Protein AF-A0A105JGB3-F1 (afdb_monomer)

Structure (mmCIF, N/CA/C/O backbone):
data_AF-A0A105JGB3-F1
#
_entry.id   AF-A0A105JGB3-F1
#
loop_
_atom_site.group_PDB
_atom_site.id
_atom_site.type_symbol
_atom_site.label_atom_id
_atom_site.label_alt_id
_atom_site.label_comp_id
_atom_site.label_asym_id
_atom_site.label_entity_id
_atom_site.label_seq_id
_atom_site.pdbx_PDB_ins_code
_atom_site.Cartn_x
_atom_site.Cartn_y
_atom_site.Cartn_z
_atom_site.occupancy
_atom_site.B_iso_or_equiv
_atom_site.auth_seq_id
_atom_site.auth_comp_id
_atom_site.auth_asym_id
_atom_site.auth_atom_id
_atom_site.pdbx_PDB_model_num
ATOM 1 N N . MET A 1 1 ? 15.847 9.846 5.346 1.00 64.31 1 MET A N 1
ATOM 2 C CA . MET A 1 1 ? 16.574 9.898 4.058 1.00 64.31 1 MET A CA 1
ATOM 3 C C . MET A 1 1 ? 15.903 8.874 3.175 1.00 64.31 1 MET A C 1
ATOM 5 O O . MET A 1 1 ? 15.800 7.747 3.630 1.00 64.31 1 MET A O 1
ATOM 9 N N . PHE A 1 2 ? 15.388 9.267 2.009 1.00 71.69 2 PHE A N 1
ATOM 10 C CA . PHE A 1 2 ? 14.660 8.332 1.153 1.00 71.69 2 PHE A CA 1
ATOM 11 C C . PHE A 1 2 ? 15.623 7.308 0.560 1.00 71.69 2 PHE A C 1
ATOM 13 O O . PHE A 1 2 ? 16.585 7.682 -0.112 1.00 71.69 2 PHE A O 1
ATOM 20 N N . THR A 1 3 ? 15.385 6.032 0.842 1.00 80.19 3 THR A N 1
ATOM 21 C CA . THR A 1 3 ? 16.276 4.937 0.459 1.00 80.19 3 THR A CA 1
ATOM 22 C C . THR A 1 3 ? 15.484 3.789 -0.143 1.00 80.19 3 THR A C 1
ATOM 24 O O . THR A 1 3 ? 15.195 2.791 0.512 1.00 80.19 3 THR A O 1
ATOM 27 N N . VAL A 1 4 ? 15.161 3.931 -1.428 1.00 84.25 4 VAL A N 1
ATOM 28 C CA . VAL A 1 4 ? 14.704 2.818 -2.263 1.00 84.25 4 VAL A CA 1
ATOM 29 C C . VAL A 1 4 ? 15.777 2.504 -3.295 1.00 84.25 4 VAL A C 1
ATOM 31 O O . VAL A 1 4 ? 16.305 3.410 -3.940 1.00 84.25 4 VAL A O 1
ATOM 34 N N . TYR A 1 5 ? 16.112 1.228 -3.450 1.00 87.19 5 TYR A N 1
ATOM 35 C CA . TYR A 1 5 ? 17.119 0.756 -4.398 1.00 87.19 5 TYR A CA 1
ATOM 36 C C . TYR A 1 5 ? 16.662 -0.519 -5.106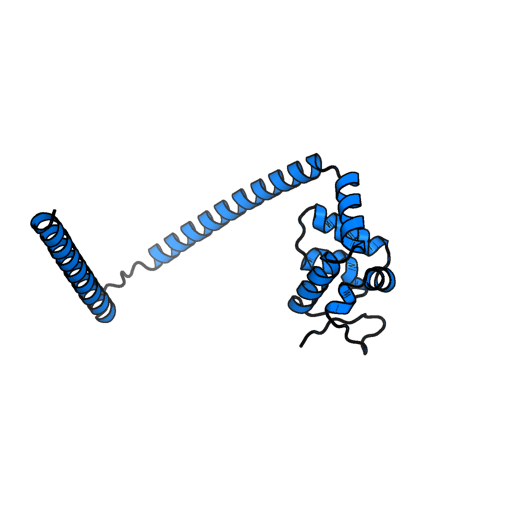 1.00 87.19 5 TYR A C 1
ATOM 38 O O . TYR A 1 5 ? 15.771 -1.237 -4.644 1.00 87.19 5 TYR A O 1
ATOM 46 N N . LEU A 1 6 ? 17.297 -0.792 -6.245 1.00 86.50 6 LEU A N 1
ATOM 47 C CA . LEU A 1 6 ? 17.141 -2.047 -6.971 1.00 86.50 6 LEU A CA 1
ATOM 48 C C . LEU A 1 6 ? 18.144 -3.058 -6.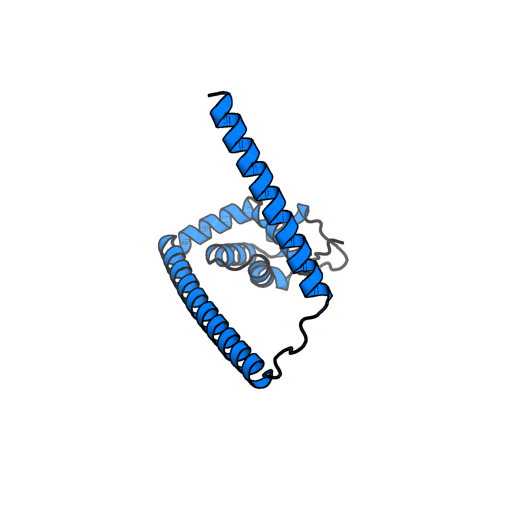430 1.00 86.50 6 LEU A C 1
ATOM 50 O O . LEU A 1 6 ? 19.326 -2.744 -6.306 1.00 86.50 6 LEU A O 1
ATOM 54 N N . LYS A 1 7 ? 17.717 -4.294 -6.173 1.00 86.44 7 LYS A N 1
ATOM 55 C CA . LYS A 1 7 ? 18.620 -5.363 -5.716 1.00 86.44 7 LYS A CA 1
ATOM 56 C C . LYS A 1 7 ? 19.740 -5.643 -6.709 1.00 86.44 7 LYS A C 1
ATOM 58 O O . LYS A 1 7 ? 20.848 -5.974 -6.303 1.00 86.44 7 LYS A O 1
ATOM 63 N N . THR A 1 8 ? 19.461 -5.492 -8.000 1.00 83.56 8 THR A N 1
ATOM 64 C CA . THR A 1 8 ? 20.439 -5.647 -9.083 1.00 83.56 8 THR A CA 1
ATOM 65 C C . THR A 1 8 ? 21.494 -4.537 -9.078 1.00 83.56 8 THR A C 1
ATOM 67 O O . THR A 1 8 ? 22.604 -4.751 -9.558 1.00 83.56 8 THR A O 1
ATOM 70 N N . TYR A 1 9 ? 21.172 -3.369 -8.511 1.00 83.56 9 TYR A N 1
ATOM 71 C CA . TYR A 1 9 ? 22.046 -2.197 -8.450 1.00 83.56 9 TYR A CA 1
ATOM 72 C C . TYR A 1 9 ? 21.984 -1.536 -7.061 1.00 83.56 9 TYR A C 1
ATOM 74 O O . TYR A 1 9 ? 21.500 -0.410 -6.935 1.00 83.56 9 TYR A O 1
ATOM 82 N N . PRO A 1 10 ? 22.494 -2.195 -6.004 1.00 79.88 10 PRO A N 1
ATOM 83 C CA . PRO A 1 10 ? 22.326 -1.731 -4.625 1.00 79.88 10 PRO A CA 1
ATOM 84 C C . PRO A 1 10 ? 23.090 -0.433 -4.322 1.00 79.88 10 PRO A C 1
ATOM 86 O O . PRO A 1 10 ? 22.790 0.249 -3.349 1.00 79.88 10 PRO A O 1
ATOM 89 N N . ALA A 1 11 ? 24.066 -0.072 -5.162 1.00 81.69 11 ALA A N 1
ATOM 90 C CA . ALA A 1 11 ? 24.791 1.194 -5.068 1.00 81.69 11 ALA A CA 1
ATOM 91 C C . ALA A 1 11 ? 23.981 2.402 -5.579 1.00 81.69 11 ALA A C 1
ATOM 93 O O . ALA A 1 11 ? 24.394 3.541 -5.365 1.00 81.69 11 ALA A O 1
ATOM 94 N N . LEU A 1 12 ? 22.857 2.172 -6.269 1.00 82.81 12 LEU A N 1
ATOM 95 C CA . LEU A 1 12 ? 22.002 3.225 -6.807 1.00 82.81 12 LEU A CA 1
ATOM 96 C C . LEU A 1 12 ? 20.758 3.387 -5.935 1.00 82.81 12 LEU A C 1
ATOM 98 O O . LEU A 1 12 ? 19.911 2.500 -5.853 1.00 82.81 12 LEU A O 1
ATOM 102 N N . THR A 1 13 ? 20.639 4.557 -5.317 1.00 84.06 13 THR A N 1
ATOM 103 C CA . THR A 1 13 ? 19.414 4.999 -4.650 1.00 84.06 13 THR A CA 1
ATOM 104 C C . THR A 1 13 ? 18.561 5.795 -5.624 1.00 84.06 13 THR A C 1
ATOM 106 O O . THR A 1 13 ? 19.058 6.731 -6.255 1.00 84.06 13 THR A O 1
ATOM 109 N N . PHE A 1 14 ? 17.282 5.460 -5.704 1.00 87.25 14 PHE A N 1
ATOM 110 C CA . PHE A 1 14 ? 16.313 6.175 -6.527 1.00 87.25 14 PHE A CA 1
ATOM 111 C C . PHE A 1 14 ? 15.631 7.262 -5.716 1.00 87.25 14 PHE A C 1
ATOM 113 O O . PHE A 1 14 ? 15.527 7.173 -4.492 1.00 87.25 14 PHE A O 1
ATOM 120 N N . LYS A 1 15 ? 15.170 8.297 -6.407 1.00 90.25 15 LYS A N 1
ATOM 121 C CA . LYS A 1 15 ? 14.344 9.349 -5.829 1.00 90.25 15 LYS A CA 1
ATOM 122 C C . LYS A 1 15 ? 12.866 8.995 -5.999 1.00 90.25 15 LYS A C 1
ATOM 124 O O . LYS A 1 15 ? 12.522 8.242 -6.910 1.00 90.25 15 LYS A O 1
ATOM 129 N N . PRO A 1 16 ? 11.966 9.557 -5.177 1.00 88.75 16 PRO A N 1
ATOM 130 C CA . PRO A 1 16 ? 10.529 9.354 -5.340 1.00 88.75 16 PRO A CA 1
ATOM 131 C C . PRO A 1 16 ? 10.027 9.641 -6.763 1.00 88.75 16 PRO A C 1
ATOM 133 O O . PRO A 1 16 ? 9.182 8.916 -7.280 1.00 88.75 16 PRO A O 1
ATOM 136 N N . GLU A 1 17 ? 10.561 10.669 -7.424 1.00 91.44 17 GLU A N 1
ATOM 137 C CA . GLU A 1 17 ? 10.115 11.105 -8.752 1.00 91.44 17 GLU A CA 1
ATOM 138 C C . GLU A 1 17 ? 10.411 10.076 -9.851 1.00 91.44 17 GLU A C 1
ATOM 140 O O . GLU A 1 17 ? 9.707 10.040 -10.863 1.00 91.44 17 GLU A O 1
ATOM 145 N N . ASP A 1 18 ? 11.404 9.204 -9.646 1.00 91.56 18 ASP A N 1
ATOM 146 C CA . ASP A 1 18 ? 11.742 8.137 -10.591 1.00 91.56 18 ASP A CA 1
ATOM 147 C C . ASP A 1 18 ? 10.586 7.131 -10.716 1.00 91.56 18 ASP A C 1
ATOM 149 O O . ASP A 1 18 ? 10.318 6.608 -11.796 1.00 91.56 18 ASP A O 1
ATOM 153 N N . PHE A 1 19 ? 9.824 6.923 -9.639 1.00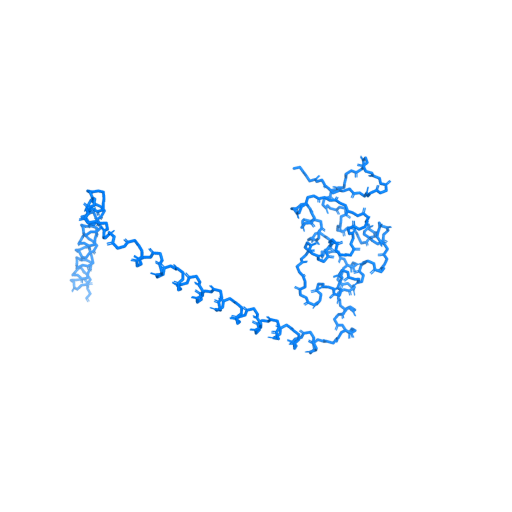 93.12 19 PHE A N 1
ATOM 154 C CA . PHE A 1 19 ? 8.677 6.010 -9.605 1.00 93.12 19 PHE A CA 1
ATOM 155 C C . PHE A 1 19 ? 7.459 6.542 -10.359 1.00 93.12 19 PHE A C 1
ATOM 157 O O . PHE A 1 19 ? 6.629 5.751 -10.805 1.00 93.12 19 PHE A O 1
ATOM 164 N N . ALA A 1 20 ? 7.364 7.860 -10.552 1.00 92.38 20 ALA A N 1
ATOM 165 C CA . ALA A 1 20 ? 6.317 8.466 -11.371 1.00 92.38 20 ALA A CA 1
ATOM 166 C C . ALA A 1 20 ? 6.573 8.280 -12.878 1.00 92.38 20 ALA A C 1
ATOM 168 O O . ALA A 1 20 ? 5.656 8.444 -13.688 1.00 92.38 20 ALA A O 1
ATOM 169 N N . GLN A 1 21 ? 7.803 7.923 -13.271 1.00 92.62 21 GLN A N 1
ATOM 170 C CA . GLN A 1 21 ? 8.153 7.709 -14.670 1.00 92.62 21 GLN A CA 1
ATOM 171 C C . GLN A 1 21 ? 7.467 6.438 -15.200 1.00 92.62 21 GLN A C 1
ATOM 173 O O . GLN A 1 21 ? 7.727 5.346 -14.687 1.00 92.62 21 GLN A O 1
ATOM 178 N N . PRO A 1 22 ? 6.659 6.523 -16.277 1.00 81.31 22 PRO A N 1
ATOM 179 C CA . PRO A 1 22 ? 5.882 5.388 -16.791 1.00 81.31 22 PRO A CA 1
ATOM 180 C C . PRO A 1 22 ? 6.717 4.128 -17.071 1.00 81.31 22 PRO A C 1
ATOM 182 O O . PRO A 1 22 ? 6.268 2.998 -16.888 1.00 81.31 22 PRO A O 1
ATOM 185 N N . GLN A 1 23 ? 7.958 4.313 -17.517 1.00 89.38 23 GLN A N 1
ATOM 186 C CA . GLN A 1 23 ? 8.815 3.214 -17.954 1.00 89.38 23 GLN A CA 1
ATOM 187 C C . GLN A 1 23 ? 9.652 2.613 -16.819 1.00 89.38 23 GLN A C 1
ATOM 189 O O . GLN A 1 23 ? 10.111 1.482 -16.958 1.00 89.38 23 GLN A O 1
ATOM 194 N N . PHE A 1 24 ? 9.846 3.323 -15.703 1.00 91.88 24 PHE A N 1
ATOM 195 C CA . PHE A 1 24 ? 10.808 2.922 -14.674 1.00 91.88 24 PHE A CA 1
ATOM 196 C C . PHE A 1 24 ? 10.444 1.575 -14.046 1.00 91.88 24 PHE A C 1
ATOM 198 O O . PHE A 1 24 ? 11.178 0.602 -14.207 1.00 91.88 24 PHE A O 1
ATOM 205 N N . ILE A 1 25 ? 9.265 1.476 -13.425 1.00 90.81 25 ILE A N 1
ATOM 206 C CA . ILE A 1 25 ? 8.798 0.227 -12.804 1.00 90.81 25 ILE A CA 1
ATOM 207 C C . ILE A 1 25 ? 8.633 -0.891 -13.835 1.00 90.81 25 ILE A C 1
ATOM 209 O O . ILE A 1 25 ? 8.928 -2.051 -13.552 1.00 90.81 25 ILE A O 1
ATOM 213 N N . ARG A 1 26 ? 8.206 -0.557 -15.058 1.00 89.62 26 ARG A N 1
ATOM 214 C CA . ARG A 1 26 ? 8.062 -1.545 -16.131 1.00 89.62 26 ARG A CA 1
ATOM 215 C C . ARG A 1 26 ? 9.406 -2.161 -16.520 1.00 89.62 26 ARG A C 1
ATOM 217 O O . ARG A 1 26 ? 9.448 -3.359 -16.784 1.00 89.62 26 ARG A O 1
ATOM 224 N N . HIS A 1 27 ? 10.476 -1.374 -16.557 1.00 91.25 27 HIS A N 1
ATOM 225 C CA . HIS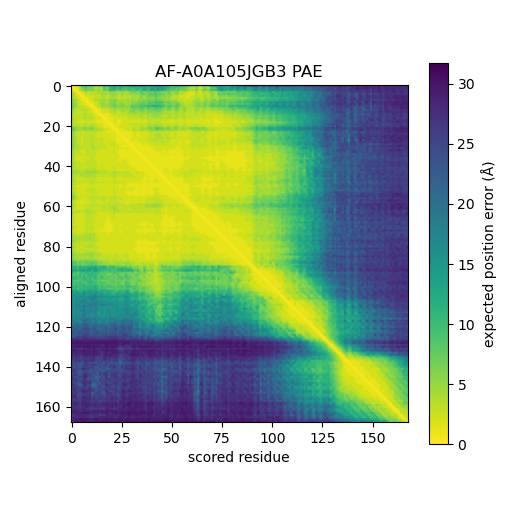 A 1 27 ? 11.821 -1.874 -16.831 1.00 91.25 27 HIS A CA 1
ATOM 226 C C . HIS A 1 27 ? 12.437 -2.585 -15.631 1.00 91.25 27 HIS A C 1
ATOM 228 O O . HIS A 1 27 ? 13.029 -3.643 -15.810 1.00 91.25 27 HIS A O 1
ATOM 234 N N . ALA A 1 28 ? 12.269 -2.034 -14.430 1.00 89.75 28 ALA A N 1
ATOM 235 C CA . ALA A 1 28 ? 12.819 -2.602 -13.208 1.00 89.75 28 ALA A CA 1
ATOM 236 C C . ALA A 1 28 ? 12.192 -3.959 -12.857 1.00 89.75 28 ALA A C 1
ATOM 238 O O . ALA A 1 28 ? 12.905 -4.887 -12.499 1.00 89.75 28 ALA A O 1
ATOM 239 N N . CYS A 1 29 ? 10.866 -4.078 -12.977 1.00 90.62 29 CYS A N 1
ATOM 240 C CA . CYS A 1 29 ? 10.108 -5.213 -12.437 1.00 90.62 29 CYS A CA 1
ATOM 241 C C . CYS A 1 29 ? 9.330 -6.006 -13.500 1.00 90.62 29 CYS A C 1
ATOM 243 O O . CYS A 1 29 ? 8.781 -7.073 -13.216 1.00 90.62 29 CYS A O 1
ATOM 245 N N . GLY A 1 30 ? 9.239 -5.494 -14.728 1.00 91.75 30 GLY A N 1
ATOM 246 C CA . GLY A 1 30 ? 8.468 -6.111 -15.801 1.00 91.75 30 GLY A CA 1
ATOM 247 C C . GLY A 1 30 ? 6.964 -5.814 -15.753 1.00 91.75 30 GLY A C 1
ATOM 248 O O . GLY A 1 30 ? 6.383 -5.394 -14.753 1.00 91.75 30 GLY A O 1
ATOM 249 N N . VAL A 1 31 ? 6.297 -6.086 -16.877 1.00 92.81 31 VAL A N 1
ATOM 250 C CA . VAL A 1 31 ? 4.857 -5.819 -17.077 1.00 92.81 31 VAL A CA 1
ATOM 251 C C . VAL A 1 31 ? 3.977 -6.650 -16.140 1.00 92.81 31 VAL A C 1
ATOM 253 O O . VAL A 1 31 ? 2.965 -6.165 -15.640 1.00 92.81 31 VAL A O 1
ATOM 256 N N . ARG A 1 32 ? 4.370 -7.897 -15.855 1.00 93.75 32 ARG A N 1
ATOM 257 C CA . ARG A 1 32 ? 3.602 -8.782 -14.968 1.00 93.75 32 ARG A CA 1
ATOM 258 C C . ARG A 1 32 ? 3.505 -8.222 -13.548 1.00 93.75 32 ARG A C 1
ATOM 260 O O . ARG A 1 32 ? 2.435 -8.288 -12.956 1.00 93.75 32 ARG A O 1
ATOM 267 N N . ALA A 1 33 ? 4.592 -7.653 -13.028 1.00 95.12 33 ALA A N 1
ATOM 268 C CA . ALA A 1 33 ? 4.607 -7.043 -11.703 1.00 95.12 33 ALA A CA 1
ATOM 269 C C . ALA A 1 33 ? 3.684 -5.817 -11.635 1.00 95.12 33 ALA A C 1
ATOM 271 O O . ALA A 1 33 ? 2.929 -5.669 -10.680 1.00 95.12 33 ALA A O 1
ATOM 272 N N . VAL A 1 34 ? 3.671 -4.989 -12.686 1.00 95.94 34 VAL A N 1
ATOM 273 C CA . VAL A 1 34 ? 2.748 -3.846 -12.800 1.00 95.94 34 VAL A CA 1
ATOM 274 C C . VAL A 1 34 ? 1.287 -4.296 -12.727 1.00 95.94 34 VAL A C 1
ATOM 276 O O . VAL A 1 34 ? 0.514 -3.733 -11.954 1.00 95.94 34 VAL A O 1
ATOM 279 N N . HIS A 1 35 ? 0.907 -5.326 -13.490 1.00 95.56 35 HIS A N 1
ATOM 280 C CA . HIS A 1 35 ? -0.463 -5.843 -13.453 1.00 95.56 35 HIS A CA 1
ATOM 281 C C . HIS A 1 35 ? -0.817 -6.474 -12.109 1.00 95.56 35 HIS A C 1
ATOM 283 O O . HIS A 1 35 ? -1.919 -6.245 -11.620 1.00 95.56 35 HIS A O 1
ATOM 289 N N . LEU A 1 36 ? 0.108 -7.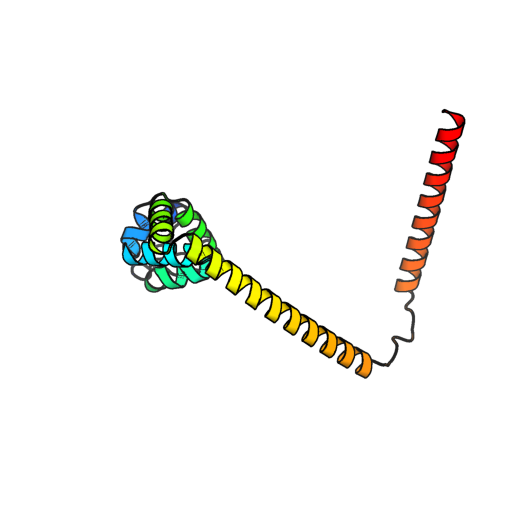216 -11.493 1.00 96.00 36 LEU A N 1
ATOM 290 C CA . LEU A 1 36 ? -0.107 -7.779 -10.163 1.00 96.00 36 LEU A CA 1
ATOM 291 C C . LEU A 1 36 ? -0.354 -6.673 -9.131 1.00 96.00 36 LEU A C 1
ATOM 293 O O . LEU A 1 36 ? -1.326 -6.747 -8.385 1.00 96.00 36 LEU A O 1
ATOM 297 N N . TYR A 1 37 ? 0.469 -5.619 -9.125 1.00 97.38 37 TYR A N 1
ATOM 298 C CA . TYR A 1 37 ? 0.252 -4.464 -8.251 1.00 97.38 37 TYR A CA 1
ATOM 299 C C . TYR A 1 37 ? -1.134 -3.851 -8.483 1.00 97.38 37 TYR A C 1
ATOM 301 O O . TYR A 1 37 ? -1.896 -3.667 -7.539 1.00 97.38 37 TYR A O 1
ATOM 309 N N . ALA A 1 38 ? -1.491 -3.588 -9.743 1.00 97.12 38 ALA A N 1
ATOM 310 C CA . ALA A 1 38 ? -2.776 -3.004 -10.106 1.00 97.12 38 ALA A CA 1
ATOM 311 C C . ALA A 1 38 ? -3.977 -3.861 -9.665 1.00 97.12 38 ALA A C 1
ATOM 313 O O . ALA A 1 38 ? -4.943 -3.321 -9.131 1.00 97.12 38 ALA A O 1
ATOM 314 N N . GLU A 1 39 ? -3.911 -5.184 -9.827 1.00 95.50 39 GLU A N 1
ATOM 315 C CA . GLU A 1 39 ? -4.960 -6.109 -9.381 1.00 95.50 39 GLU A CA 1
ATOM 316 C C . GLU A 1 39 ? -5.099 -6.143 -7.859 1.00 95.50 39 GLU A C 1
ATOM 318 O O . GLU A 1 39 ? -6.215 -6.074 -7.348 1.00 95.50 39 GLU A O 1
ATOM 323 N N . LEU A 1 40 ? -3.985 -6.191 -7.123 1.00 95.56 40 LEU A N 1
ATOM 324 C CA . LEU A 1 40 ? -4.003 -6.138 -5.659 1.00 95.56 40 LEU A CA 1
ATOM 325 C C . LEU A 1 40 ? -4.621 -4.823 -5.174 1.00 95.56 40 LEU A C 1
ATOM 327 O O . LEU A 1 40 ? -5.492 -4.820 -4.303 1.00 95.56 40 LEU A O 1
ATOM 331 N N . ARG A 1 41 ? -4.247 -3.700 -5.795 1.00 96.00 41 ARG A N 1
ATOM 332 C CA . ARG A 1 41 ? -4.846 -2.396 -5.491 1.00 96.00 41 ARG A CA 1
ATOM 333 C C . ARG A 1 41 ? -6.333 -2.353 -5.829 1.00 96.00 41 ARG A C 1
ATOM 335 O O . ARG A 1 41 ? -7.103 -1.829 -5.028 1.00 96.00 41 ARG A O 1
ATOM 342 N N . ALA A 1 42 ? -6.751 -2.942 -6.949 1.00 93.81 42 ALA A N 1
ATOM 343 C CA . ALA A 1 42 ? -8.160 -3.027 -7.336 1.00 93.81 42 ALA A CA 1
ATOM 344 C C . ALA A 1 42 ? -8.979 -3.880 -6.359 1.00 93.81 42 ALA A C 1
ATOM 346 O O . ALA A 1 42 ? -10.150 -3.595 -6.146 1.00 93.81 42 ALA A O 1
ATOM 347 N N . ARG A 1 43 ? -8.360 -4.871 -5.710 1.00 90.88 43 ARG A N 1
ATOM 348 C CA . ARG A 1 43 ? -8.970 -5.683 -4.644 1.00 90.88 43 ARG A CA 1
ATOM 349 C C . ARG A 1 43 ? -8.937 -5.027 -3.265 1.00 90.88 43 ARG A C 1
ATOM 351 O O . ARG A 1 43 ? -9.526 -5.560 -2.332 1.00 90.88 43 ARG A O 1
ATOM 358 N N . GLY A 1 44 ? -8.342 -3.842 -3.140 1.00 90.25 44 GLY A N 1
ATOM 359 C CA . GLY A 1 44 ? -8.316 -3.075 -1.894 1.00 90.25 44 GLY A CA 1
ATOM 360 C C . GLY A 1 44 ? -7.107 -3.354 -0.999 1.00 90.25 44 GLY A C 1
ATOM 361 O O . GLY A 1 44 ? -7.077 -2.868 0.128 1.00 90.25 44 GLY A O 1
ATOM 362 N N . GLU A 1 45 ? -6.093 -4.080 -1.479 1.00 92.19 45 GLU A N 1
ATOM 363 C CA . GLU A 1 45 ? -4.862 -4.311 -0.714 1.00 92.19 45 GLU A CA 1
ATOM 364 C C . GLU A 1 45 ? -4.104 -3.008 -0.460 1.00 92.19 45 GLU A C 1
ATOM 366 O O . GLU A 1 45 ? -3.978 -2.173 -1.355 1.00 92.19 45 GLU A O 1
ATOM 371 N N . GLY A 1 46 ? -3.553 -2.829 0.742 1.00 93.75 46 GLY A N 1
ATOM 372 C CA . GLY A 1 46 ? -2.795 -1.626 1.093 1.00 93.75 46 GLY A CA 1
ATOM 373 C C . GLY A 1 46 ? -1.565 -1.413 0.199 1.00 93.75 46 GLY A C 1
ATOM 374 O O . GLY A 1 46 ? -0.926 -2.375 -0.227 1.00 93.75 46 GLY A O 1
ATOM 375 N N . LYS A 1 47 ? -1.197 -0.146 -0.051 1.00 96.50 47 LYS A N 1
ATOM 376 C CA . LYS A 1 47 ? -0.093 0.240 -0.957 1.00 96.50 47 LYS A CA 1
ATOM 377 C C . LYS A 1 47 ? 1.202 -0.521 -0.671 1.00 96.50 47 LYS A C 1
ATOM 379 O O . LYS A 1 47 ? 1.759 -1.135 -1.568 1.00 96.50 47 LYS A O 1
ATOM 384 N N . VAL A 1 48 ? 1.644 -0.529 0.586 1.00 95.62 48 VAL A N 1
ATOM 385 C CA . VAL A 1 48 ? 2.903 -1.169 0.998 1.00 95.62 48 VAL A CA 1
ATOM 386 C C . VAL A 1 48 ? 2.868 -2.684 0.779 1.00 95.62 48 VAL A C 1
ATOM 388 O O . VAL A 1 48 ? 3.800 -3.245 0.208 1.00 95.62 48 VAL A O 1
ATOM 391 N N . GLY A 1 49 ? 1.781 -3.347 1.187 1.00 94.75 49 GLY A N 1
ATOM 392 C CA . GLY A 1 49 ? 1.623 -4.794 1.015 1.00 94.75 49 GLY A CA 1
ATOM 393 C C . GLY A 1 49 ? 1.598 -5.193 -0.459 1.00 94.75 49 GLY A C 1
ATOM 394 O O . GLY A 1 49 ? 2.355 -6.068 -0.879 1.00 94.75 49 GLY A O 1
ATOM 395 N N . ALA A 1 50 ? 0.802 -4.483 -1.263 1.00 97.19 50 ALA A N 1
ATOM 396 C CA . ALA A 1 50 ? 0.750 -4.678 -2.707 1.00 97.19 50 ALA A CA 1
ATOM 397 C C . ALA A 1 50 ? 2.113 -4.419 -3.368 1.00 97.19 50 ALA A C 1
ATOM 399 O O . ALA A 1 50 ? 2.532 -5.178 -4.243 1.00 97.19 50 ALA A O 1
ATOM 400 N N . PHE A 1 51 ? 2.830 -3.381 -2.929 1.00 96.75 51 PHE A N 1
ATOM 401 C CA . PHE A 1 51 ? 4.140 -3.021 -3.465 1.00 96.75 51 PHE A CA 1
ATOM 402 C C . PHE A 1 51 ? 5.164 -4.119 -3.195 1.00 96.75 51 PHE A C 1
ATOM 404 O O . PHE A 1 51 ? 5.852 -4.551 -4.114 1.00 96.75 51 PHE A O 1
ATOM 411 N N . HIS A 1 52 ? 5.246 -4.627 -1.965 1.00 95.62 52 HIS A N 1
ATOM 412 C CA . HIS A 1 52 ? 6.156 -5.727 -1.650 1.00 95.62 52 HIS A CA 1
ATOM 413 C C . HIS A 1 52 ? 5.799 -7.011 -2.400 1.00 95.62 52 HIS A C 1
ATOM 415 O O . HIS A 1 52 ? 6.700 -7.668 -2.919 1.00 95.62 52 HIS A O 1
ATOM 421 N N . ALA A 1 53 ? 4.512 -7.344 -2.514 1.00 96.00 53 ALA A N 1
ATOM 422 C CA . ALA A 1 53 ? 4.071 -8.527 -3.249 1.00 96.00 53 ALA A CA 1
ATOM 423 C C . ALA A 1 53 ? 4.428 -8.453 -4.744 1.00 96.00 53 ALA A C 1
ATOM 425 O O . ALA A 1 53 ? 4.845 -9.449 -5.334 1.00 96.00 53 ALA A O 1
ATOM 426 N N . ALA A 1 54 ? 4.285 -7.276 -5.356 1.00 96.62 54 ALA A N 1
ATOM 427 C CA . ALA A 1 54 ? 4.530 -7.089 -6.780 1.00 96.62 54 ALA A CA 1
ATOM 428 C C . ALA A 1 54 ? 6.002 -6.827 -7.124 1.00 96.62 54 ALA A C 1
ATOM 430 O O . ALA A 1 54 ? 6.515 -7.357 -8.109 1.00 96.62 54 ALA A O 1
ATOM 431 N N . PHE A 1 55 ? 6.679 -6.002 -6.328 1.00 95.38 55 PHE A N 1
ATOM 432 C CA . PHE A 1 55 ? 7.982 -5.426 -6.655 1.00 95.38 55 PHE A CA 1
ATOM 433 C C . PHE A 1 55 ? 9.096 -5.816 -5.680 1.00 95.38 55 PHE A C 1
ATOM 435 O O . PHE A 1 55 ? 10.260 -5.586 -5.990 1.00 95.38 55 PHE A O 1
ATOM 442 N N . GLY A 1 56 ? 8.790 -6.439 -4.537 1.00 93.06 56 GLY A N 1
ATOM 443 C CA . GLY A 1 56 ? 9.764 -6.736 -3.472 1.00 93.06 56 GLY A CA 1
ATOM 444 C C . GLY A 1 56 ? 10.891 -7.700 -3.864 1.00 93.06 56 GLY A C 1
ATOM 445 O O . GLY A 1 56 ? 11.909 -7.808 -3.168 1.00 93.06 56 GLY A O 1
ATOM 446 N N . ASN A 1 57 ? 10.743 -8.395 -4.994 1.00 92.44 57 ASN A N 1
ATOM 447 C CA . ASN A 1 57 ? 11.820 -9.187 -5.576 1.00 92.44 57 ASN A CA 1
ATOM 448 C C . ASN A 1 57 ? 12.939 -8.311 -6.137 1.00 92.44 57 ASN A C 1
ATOM 450 O O . ASN A 1 57 ? 14.095 -8.674 -5.947 1.00 92.44 57 ASN A O 1
ATOM 454 N N . GLU A 1 58 ? 12.610 -7.154 -6.708 1.00 92.75 58 GLU A N 1
ATOM 455 C CA . GLU A 1 58 ? 13.566 -6.270 -7.382 1.00 92.75 58 GLU A CA 1
ATOM 456 C C . GLU A 1 58 ? 13.850 -4.997 -6.588 1.00 92.75 58 GLU A C 1
ATOM 458 O O . GLU A 1 58 ? 14.969 -4.498 -6.614 1.00 92.75 58 GLU A O 1
ATOM 463 N N . ILE A 1 59 ? 12.864 -4.483 -5.854 1.00 92.12 59 ILE A N 1
ATOM 464 C CA . ILE A 1 59 ? 12.932 -3.201 -5.156 1.00 92.12 59 ILE A CA 1
ATOM 465 C C . ILE A 1 59 ? 12.909 -3.423 -3.644 1.00 92.12 59 ILE A C 1
ATOM 467 O O . ILE A 1 59 ? 12.065 -4.152 -3.119 1.00 92.12 59 ILE A O 1
ATOM 471 N N . GLN A 1 60 ? 13.823 -2.761 -2.935 1.00 91.25 60 GLN A N 1
ATOM 472 C CA . GLN A 1 60 ? 13.864 -2.734 -1.474 1.00 91.25 60 GLN A CA 1
ATOM 473 C C . GLN A 1 60 ? 13.975 -1.307 -0.948 1.00 91.25 60 GLN A C 1
ATOM 475 O O . GLN A 1 60 ? 14.551 -0.435 -1.592 1.00 91.25 60 GLN A O 1
ATOM 480 N N . GLY A 1 61 ? 13.431 -1.093 0.245 1.00 90.56 61 GLY A N 1
ATOM 481 C CA . GLY A 1 61 ? 13.477 0.169 0.968 1.00 90.56 61 GLY A CA 1
ATOM 482 C C . GLY A 1 61 ? 12.764 0.044 2.308 1.00 90.56 61 GLY A C 1
ATOM 483 O O . GLY A 1 61 ? 12.192 -1.006 2.617 1.00 90.56 61 GLY A O 1
ATOM 484 N N . SER A 1 62 ? 12.811 1.105 3.109 1.00 92.06 62 SER A N 1
ATOM 485 C CA . SER A 1 62 ? 12.019 1.186 4.340 1.00 92.06 62 SER A CA 1
ATOM 486 C C . SER A 1 62 ? 10.517 1.239 4.024 1.00 92.06 62 SER A C 1
ATOM 488 O O . SER A 1 62 ? 10.125 1.623 2.924 1.00 92.06 62 SER A O 1
ATOM 490 N N . THR A 1 63 ? 9.658 0.884 4.983 1.00 92.50 63 THR A N 1
ATOM 491 C CA . THR A 1 63 ? 8.191 0.930 4.821 1.00 92.50 63 THR A CA 1
ATOM 492 C C . THR A 1 63 ? 7.695 2.314 4.387 1.00 92.50 63 THR A C 1
ATOM 494 O O . THR A 1 63 ? 6.828 2.416 3.521 1.00 92.50 63 THR A O 1
ATOM 497 N N .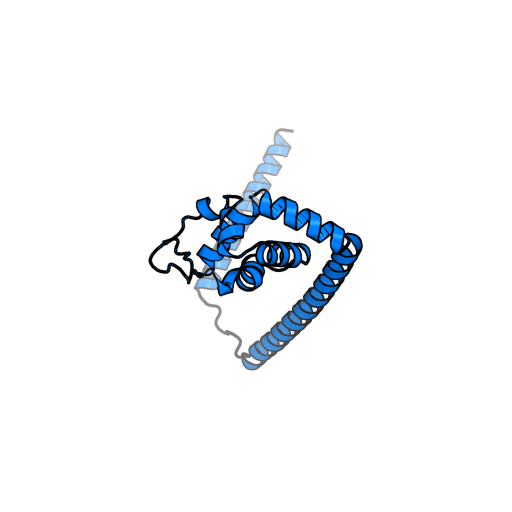 GLU A 1 64 ? 8.253 3.379 4.969 1.00 93.62 64 GLU A N 1
ATOM 498 C CA . GLU A 1 64 ? 7.902 4.768 4.643 1.00 93.62 64 GLU A CA 1
ATOM 499 C C . GLU A 1 64 ? 8.326 5.133 3.219 1.00 93.62 64 GLU A C 1
ATOM 501 O O . GLU A 1 64 ? 7.542 5.692 2.451 1.00 93.62 64 GLU A O 1
ATOM 506 N N . ASP A 1 65 ? 9.542 4.753 2.833 1.00 93.25 65 ASP A N 1
ATOM 507 C CA . ASP A 1 65 ? 10.052 5.027 1.494 1.00 93.25 65 ASP A CA 1
ATOM 508 C C . ASP A 1 65 ? 9.288 4.226 0.428 1.00 93.25 65 ASP A C 1
ATOM 510 O O . ASP A 1 65 ? 8.948 4.744 -0.635 1.00 93.25 65 ASP A O 1
ATOM 514 N N . VAL A 1 66 ? 8.942 2.972 0.723 1.00 93.62 66 VAL A N 1
ATOM 515 C CA . VAL A 1 66 ? 8.098 2.136 -0.141 1.00 93.62 66 VAL A CA 1
ATOM 516 C C . VAL A 1 66 ? 6.708 2.745 -0.307 1.00 93.62 66 VAL A C 1
ATOM 518 O O . VAL A 1 66 ? 6.172 2.740 -1.414 1.00 93.62 66 VAL A O 1
ATOM 521 N N . LEU A 1 67 ? 6.124 3.301 0.758 1.00 95.31 67 LEU A N 1
ATOM 522 C CA . LEU A 1 67 ? 4.839 3.992 0.672 1.00 95.31 67 LEU A CA 1
ATOM 523 C C . LEU A 1 67 ? 4.921 5.192 -0.280 1.00 95.31 67 LEU A C 1
ATOM 525 O O . LEU A 1 67 ? 4.086 5.316 -1.173 1.00 95.31 67 LEU A O 1
ATOM 529 N N . ILE A 1 68 ? 5.944 6.033 -0.132 1.00 95.50 68 ILE A N 1
ATOM 530 C CA . ILE A 1 68 ? 6.161 7.195 -1.002 1.00 95.50 68 ILE A CA 1
ATOM 531 C C . ILE A 1 68 ? 6.390 6.750 -2.457 1.00 95.50 68 ILE A C 1
ATOM 533 O O . ILE A 1 68 ? 5.805 7.319 -3.378 1.00 95.50 68 ILE A O 1
ATOM 537 N N . ALA A 1 69 ? 7.194 5.707 -2.683 1.00 94.94 69 ALA A N 1
ATOM 538 C CA . ALA A 1 69 ? 7.423 5.135 -4.010 1.00 94.94 69 ALA A CA 1
ATOM 539 C C . ALA A 1 69 ? 6.123 4.621 -4.651 1.00 94.94 69 ALA A C 1
ATOM 541 O O . ALA A 1 69 ? 5.854 4.895 -5.822 1.00 94.94 69 ALA A O 1
ATOM 542 N N . ALA A 1 70 ? 5.292 3.920 -3.876 1.00 96.19 70 ALA A N 1
ATOM 543 C CA . ALA A 1 70 ? 3.985 3.445 -4.312 1.00 96.19 70 ALA A CA 1
ATOM 544 C C . ALA A 1 70 ? 3.063 4.610 -4.699 1.00 96.19 70 ALA A C 1
ATOM 546 O O . ALA A 1 70 ? 2.422 4.567 -5.744 1.00 96.19 70 ALA A O 1
ATOM 547 N N . GLU A 1 71 ? 3.032 5.681 -3.903 1.00 96.25 71 GLU A N 1
ATOM 548 C CA . GLU A 1 71 ? 2.228 6.872 -4.197 1.00 96.25 71 GLU A CA 1
ATOM 549 C C . GLU A 1 71 ? 2.653 7.583 -5.476 1.00 96.25 71 GLU A C 1
ATOM 551 O O . GLU A 1 71 ? 1.803 8.046 -6.236 1.00 96.25 71 GLU A O 1
ATOM 556 N N . GLN A 1 72 ? 3.956 7.655 -5.735 1.00 96.44 72 GLN A N 1
ATOM 557 C CA . GLN A 1 72 ? 4.468 8.228 -6.975 1.00 96.44 72 GLN A CA 1
ATOM 558 C C . GLN A 1 72 ? 4.155 7.329 -8.172 1.00 96.44 72 GLN A C 1
ATOM 560 O O . GLN A 1 72 ? 3.718 7.822 -9.211 1.00 96.44 72 GLN A O 1
ATOM 565 N N . PHE A 1 73 ? 4.283 6.010 -8.016 1.00 96.25 73 PHE A N 1
ATOM 566 C CA . PHE A 1 73 ? 3.912 5.066 -9.064 1.00 96.25 73 PHE A CA 1
ATOM 567 C C . PHE A 1 73 ? 2.418 5.113 -9.401 1.00 96.25 73 PHE A C 1
ATOM 569 O O . PHE A 1 73 ? 2.060 5.102 -10.581 1.00 96.25 73 PHE A O 1
ATOM 576 N N . GLU A 1 74 ? 1.542 5.247 -8.403 1.00 96.88 74 GLU A N 1
ATOM 577 C CA . GLU A 1 74 ? 0.091 5.357 -8.608 1.00 96.88 74 GLU A CA 1
ATOM 578 C C . GLU A 1 74 ? -0.326 6.622 -9.379 1.00 96.88 74 GLU A C 1
ATOM 580 O O . GLU A 1 74 ? -1.401 6.663 -9.978 1.00 96.88 74 GLU A O 1
ATOM 585 N N . ARG A 1 75 ? 0.533 7.648 -9.427 1.00 95.38 75 ARG A N 1
ATOM 586 C CA . ARG A 1 75 ? 0.320 8.851 -10.251 1.00 95.38 75 ARG A CA 1
ATOM 587 C C . ARG A 1 75 ? 0.715 8.658 -11.713 1.00 95.38 75 ARG A C 1
ATOM 589 O O . ARG A 1 75 ? 0.385 9.500 -12.545 1.00 95.38 75 ARG A O 1
ATOM 596 N N . SER A 1 76 ? 1.434 7.585 -12.036 1.00 95.06 76 SER A N 1
ATOM 597 C CA . SER A 1 76 ? 1.876 7.316 -13.400 1.00 95.06 76 SER A CA 1
ATOM 598 C C . SER A 1 76 ? 0.720 6.829 -14.280 1.00 95.06 76 SER A C 1
ATOM 600 O O . SER A 1 76 ? -0.151 6.070 -13.847 1.00 95.06 76 SER A O 1
ATOM 602 N N . SER A 1 77 ? 0.764 7.177 -15.568 1.00 94.81 77 SER A N 1
ATOM 603 C CA . SER A 1 77 ? -0.180 6.648 -16.563 1.00 94.81 77 SER A CA 1
ATOM 604 C C . SER A 1 77 ? -0.083 5.126 -16.721 1.00 94.81 77 SER A C 1
ATOM 606 O O . SER A 1 77 ? -1.053 4.467 -17.080 1.00 94.81 77 SER A O 1
ATOM 608 N N . THR A 1 78 ? 1.082 4.541 -16.420 1.00 95.00 78 THR A N 1
ATOM 609 C CA . THR A 1 78 ? 1.286 3.086 -16.467 1.00 95.00 78 THR A CA 1
ATOM 610 C C . THR A 1 78 ? 0.464 2.369 -15.409 1.00 95.00 78 THR A C 1
ATOM 612 O O . THR A 1 78 ? -0.178 1.366 -15.724 1.00 95.00 78 THR A O 1
ATOM 615 N N . PHE A 1 79 ? 0.435 2.892 -14.182 1.00 97.00 79 PHE A N 1
ATOM 616 C CA . PHE A 1 79 ? -0.444 2.358 -13.151 1.00 97.00 79 PHE A CA 1
ATOM 617 C C . PHE A 1 79 ? -1.915 2.560 -13.515 1.00 97.00 79 PHE A C 1
ATOM 619 O O . PHE A 1 79 ? -2.669 1.595 -13.467 1.00 97.00 79 PHE A O 1
ATOM 626 N N . GLN A 1 80 ? -2.310 3.773 -13.915 1.00 96.56 80 GLN A N 1
ATOM 627 C CA . GLN A 1 80 ? -3.710 4.091 -14.229 1.00 96.56 80 GLN A CA 1
ATOM 628 C C . GLN A 1 80 ? -4.288 3.136 -15.283 1.00 96.56 80 GLN A C 1
ATOM 630 O O . GLN A 1 80 ? -5.306 2.495 -15.035 1.00 96.56 80 GLN A O 1
ATOM 635 N N . ASN A 1 81 ? -3.568 2.928 -16.389 1.00 95.75 81 ASN A N 1
ATOM 636 C CA . ASN A 1 81 ? -3.983 1.999 -17.442 1.00 95.75 81 ASN A CA 1
ATOM 637 C C . ASN A 1 81 ? -4.064 0.543 -16.948 1.00 95.75 81 ASN A C 1
ATOM 639 O O . ASN A 1 81 ? -4.985 -0.196 -17.294 1.00 95.75 81 ASN A O 1
ATOM 643 N N . ALA A 1 82 ? -3.092 0.101 -16.141 1.00 95.81 82 ALA A N 1
ATOM 644 C CA . ALA A 1 82 ? -3.093 -1.254 -15.595 1.00 95.81 82 ALA A CA 1
ATOM 645 C C . ALA A 1 82 ? -4.232 -1.468 -14.586 1.00 95.81 82 ALA A C 1
ATOM 647 O O . ALA A 1 82 ? -4.803 -2.557 -14.533 1.00 95.81 82 ALA A O 1
ATOM 648 N N . TYR A 1 83 ? -4.557 -0.438 -13.805 1.00 96.38 83 TYR A N 1
ATOM 649 C CA . TYR A 1 83 ? -5.622 -0.438 -12.812 1.00 96.38 83 TYR A CA 1
ATOM 650 C C . TYR A 1 83 ? -7.003 -0.482 -13.462 1.00 96.38 83 TYR A C 1
ATOM 652 O O . TYR A 1 83 ? -7.813 -1.327 -13.089 1.00 96.38 83 TYR A O 1
ATOM 660 N N . GLU A 1 84 ? -7.250 0.338 -14.485 1.00 95.56 84 GLU A N 1
ATOM 661 C CA . GLU A 1 84 ? -8.484 0.267 -15.279 1.00 95.56 84 GLU A CA 1
ATOM 662 C C . GLU A 1 84 ? -8.662 -1.125 -15.899 1.00 95.56 84 GLU A C 1
ATOM 664 O O . GLU A 1 84 ? -9.689 -1.772 -15.693 1.00 95.56 84 GLU A O 1
ATOM 669 N N . GLY A 1 85 ? -7.614 -1.663 -16.535 1.00 93.69 85 GLY A N 1
ATOM 670 C CA . GLY A 1 85 ? -7.650 -3.019 -17.087 1.00 93.69 85 GLY A CA 1
ATOM 671 C C . GLY A 1 85 ? -7.854 -4.116 -16.030 1.00 93.69 85 GLY A C 1
ATOM 672 O O . GLY A 1 85 ? -8.459 -5.151 -16.314 1.00 93.69 85 GLY A O 1
ATOM 673 N N . ALA A 1 86 ? -7.375 -3.917 -14.799 1.00 93.19 86 ALA A N 1
ATOM 674 C CA . ALA A 1 86 ? -7.644 -4.828 -13.691 1.00 93.19 86 ALA A CA 1
ATOM 675 C C . ALA A 1 86 ? -9.117 -4.779 -13.259 1.00 93.19 86 ALA A C 1
ATOM 677 O O . ALA A 1 86 ? -9.727 -5.833 -13.082 1.00 93.19 86 ALA A O 1
ATOM 678 N N . GLN A 1 87 ? -9.702 -3.583 -13.140 1.00 92.56 87 GLN A N 1
ATOM 679 C CA . GLN A 1 87 ? -11.117 -3.419 -12.795 1.00 92.56 87 GLN A CA 1
ATOM 680 C C . GLN A 1 87 ? -12.038 -4.065 -13.831 1.00 92.56 87 GLN A C 1
ATOM 682 O O . GLN A 1 87 ? -13.006 -4.726 -13.454 1.00 92.56 87 GLN A O 1
ATOM 687 N N . ASP A 1 88 ? -11.716 -3.921 -15.116 1.00 91.06 88 ASP A N 1
ATOM 688 C CA . ASP A 1 88 ? -12.518 -4.494 -16.196 1.00 91.06 88 ASP A CA 1
ATOM 689 C C . ASP A 1 88 ? -12.420 -6.025 -16.235 1.00 91.06 88 ASP A C 1
ATOM 691 O O . ASP A 1 88 ? -13.435 -6.699 -16.404 1.00 91.06 88 ASP A O 1
ATOM 695 N N . ARG A 1 89 ? -11.227 -6.599 -16.012 1.00 87.88 89 ARG A N 1
ATOM 696 C CA . ARG A 1 89 ? -11.051 -8.063 -15.952 1.00 87.88 89 ARG A CA 1
ATOM 697 C C . ARG A 1 89 ? -11.728 -8.710 -14.750 1.00 87.88 89 ARG A C 1
ATOM 699 O O . ARG A 1 89 ? -12.249 -9.811 -14.885 1.00 87.88 89 ARG A O 1
ATOM 706 N N . ILE A 1 90 ? -11.648 -8.084 -13.576 1.00 89.62 90 ILE A N 1
ATOM 707 C CA . ILE A 1 90 ? -12.236 -8.645 -12.350 1.00 89.62 90 ILE A CA 1
ATOM 708 C C . ILE A 1 90 ? -13.756 -8.437 -12.351 1.00 89.62 90 ILE A C 1
ATOM 710 O O . ILE A 1 90 ? -14.497 -9.295 -11.880 1.00 89.62 90 ILE A O 1
ATOM 714 N N . GLY A 1 91 ? -14.218 -7.317 -12.907 1.00 86.88 91 GLY A N 1
ATOM 715 C CA . GLY A 1 91 ? -15.605 -6.884 -12.844 1.00 86.88 91 GLY A CA 1
ATOM 716 C C . GLY A 1 91 ? -15.860 -6.026 -11.605 1.00 86.88 91 GLY A C 1
ATOM 717 O O . GLY A 1 91 ? -15.609 -6.425 -10.466 1.00 86.88 91 GLY A O 1
ATOM 718 N N . ARG A 1 92 ? -16.398 -4.820 -11.821 1.00 81.12 92 ARG A N 1
ATOM 719 C CA . ARG A 1 92 ? -16.656 -3.842 -10.747 1.00 81.12 92 ARG A CA 1
ATOM 720 C C . ARG A 1 92 ? -17.653 -4.352 -9.704 1.00 81.12 92 ARG A C 1
ATOM 722 O O . ARG A 1 92 ? -17.502 -4.045 -8.524 1.00 81.12 92 ARG A O 1
ATOM 729 N N . ASP A 1 93 ? -18.642 -5.139 -10.122 1.00 77.50 93 ASP A N 1
ATOM 730 C CA . ASP A 1 93 ? -19.645 -5.702 -9.214 1.00 77.50 93 ASP A CA 1
ATOM 731 C C . ASP A 1 93 ? -19.063 -6.792 -8.312 1.00 77.50 93 ASP A C 1
ATOM 733 O O . ASP A 1 93 ? -19.389 -6.842 -7.128 1.00 77.50 93 ASP A O 1
ATOM 737 N N . GLU A 1 94 ? -18.155 -7.618 -8.834 1.00 86.69 94 GLU A N 1
ATOM 738 C CA . GLU A 1 94 ? -17.450 -8.625 -8.037 1.00 86.69 94 GLU A CA 1
ATOM 739 C C . GLU A 1 94 ? -16.506 -7.966 -7.028 1.00 86.69 94 GLU A C 1
ATOM 741 O O . GLU A 1 94 ? -16.530 -8.323 -5.852 1.00 86.69 94 GLU A O 1
ATOM 746 N N . LEU A 1 95 ? -15.776 -6.918 -7.431 1.00 83.00 95 LEU A N 1
ATOM 747 C CA . LEU A 1 95 ? -14.979 -6.114 -6.496 1.00 83.00 95 LEU A CA 1
ATOM 748 C C . LEU A 1 95 ? -15.843 -5.500 -5.389 1.00 83.00 95 LEU A C 1
ATOM 750 O O . LEU A 1 95 ? -15.481 -5.557 -4.216 1.00 83.00 95 LEU A O 1
ATOM 754 N N . ARG A 1 96 ? -17.015 -4.951 -5.733 1.00 81.62 96 ARG A N 1
ATOM 755 C CA . ARG A 1 96 ? -17.940 -4.384 -4.742 1.00 81.62 96 ARG A CA 1
ATOM 756 C C . ARG A 1 96 ? -18.440 -5.444 -3.757 1.00 81.62 96 ARG A C 1
ATOM 758 O O . ARG A 1 96 ? -18.518 -5.151 -2.565 1.00 81.62 96 ARG A O 1
ATOM 765 N N . LYS A 1 97 ? -18.778 -6.649 -4.230 1.00 84.88 97 LYS A N 1
ATOM 766 C CA . LYS A 1 97 ? -19.185 -7.770 -3.364 1.00 84.88 97 LYS A CA 1
ATOM 767 C C . LYS A 1 97 ? -18.049 -8.201 -2.441 1.00 84.88 97 LYS A C 1
ATOM 769 O O . LYS A 1 97 ? -18.277 -8.348 -1.244 1.00 84.88 97 LYS A O 1
ATOM 774 N N . GLU A 1 98 ? -16.840 -8.356 -2.979 1.00 88.00 98 GLU A N 1
ATOM 775 C CA . GLU A 1 98 ? -15.649 -8.728 -2.211 1.00 88.00 98 GLU A CA 1
ATOM 776 C C . GLU A 1 98 ? -15.367 -7.699 -1.106 1.00 88.00 98 GLU A C 1
ATOM 778 O O . GLU A 1 98 ? -15.181 -8.059 0.055 1.00 88.00 98 GLU A O 1
ATOM 783 N N . TRP A 1 99 ? -15.420 -6.406 -1.433 1.00 86.62 99 TRP A N 1
ATOM 784 C CA . TRP A 1 99 ? -15.239 -5.334 -0.454 1.00 86.62 99 TRP A CA 1
ATOM 785 C C . TRP A 1 99 ? -16.332 -5.315 0.614 1.00 86.62 99 TRP A C 1
ATOM 787 O O . TRP A 1 99 ? -16.026 -5.140 1.792 1.00 86.62 99 TRP A O 1
ATOM 797 N N . ALA A 1 100 ? -17.595 -5.521 0.231 1.00 84.06 100 ALA A N 1
ATOM 798 C CA . ALA A 1 100 ? -18.699 -5.595 1.183 1.00 84.06 100 ALA A CA 1
ATOM 799 C C . ALA A 1 100 ? -18.537 -6.776 2.157 1.00 84.06 100 ALA A C 1
ATOM 801 O O . ALA A 1 100 ? -18.771 -6.612 3.354 1.00 84.06 100 ALA A O 1
ATOM 802 N N . ALA A 1 101 ? -18.086 -7.934 1.664 1.00 86.81 101 ALA A N 1
ATOM 803 C CA . ALA A 1 101 ? -17.802 -9.100 2.496 1.00 86.81 101 ALA A CA 1
ATOM 804 C C . ALA A 1 101 ? -16.656 -8.827 3.485 1.00 86.81 101 ALA A C 1
ATOM 806 O O . ALA A 1 101 ? -16.833 -9.019 4.687 1.00 86.81 101 ALA A O 1
ATOM 807 N N . ARG A 1 102 ? -15.528 -8.277 3.007 1.00 84.44 102 ARG A N 1
ATOM 808 C CA . ARG A 1 102 ? -14.378 -7.919 3.861 1.00 84.44 102 ARG A CA 1
ATOM 809 C C . ARG A 1 102 ? -14.753 -6.914 4.954 1.00 84.44 102 ARG A C 1
ATOM 811 O O . ARG A 1 102 ? -14.354 -7.079 6.102 1.00 84.44 102 ARG A O 1
ATOM 818 N N . LEU A 1 103 ? -15.541 -5.886 4.626 1.00 83.62 103 LEU A N 1
ATOM 819 C CA . LEU A 1 103 ? -16.030 -4.924 5.623 1.00 83.62 103 LEU A CA 1
ATOM 820 C C . LEU A 1 103 ? -16.917 -5.594 6.682 1.00 83.62 103 LEU A C 1
ATOM 822 O O . LEU A 1 103 ? -16.827 -5.253 7.862 1.00 83.62 103 LEU A O 1
ATOM 826 N N . GLY A 1 104 ? -17.741 -6.564 6.276 1.00 82.00 104 GLY A N 1
ATOM 827 C CA . GLY A 1 104 ? -18.530 -7.379 7.199 1.00 82.00 104 GLY A CA 1
ATOM 828 C C . GLY A 1 104 ? -17.657 -8.166 8.180 1.00 82.00 104 GLY A C 1
ATOM 829 O O . GLY A 1 104 ? -17.903 -8.123 9.384 1.00 82.00 104 GLY A O 1
ATOM 830 N N . GLU A 1 105 ? -16.610 -8.830 7.686 1.00 82.88 105 GLU A N 1
ATOM 831 C CA . GLU A 1 105 ? -15.667 -9.606 8.507 1.00 82.88 105 GLU A CA 1
ATOM 832 C C . GLU A 1 105 ? -14.870 -8.731 9.485 1.00 82.88 105 GLU A C 1
ATOM 834 O O . GLU A 1 105 ? -14.758 -9.066 10.669 1.00 82.88 105 GLU A O 1
ATOM 839 N N . ILE A 1 106 ? -14.363 -7.581 9.023 1.00 82.12 106 ILE A N 1
ATOM 840 C CA . ILE A 1 106 ? -13.643 -6.620 9.874 1.00 82.12 106 ILE A CA 1
ATOM 841 C C . ILE A 1 106 ? -14.564 -6.122 10.990 1.00 82.12 106 ILE A C 1
ATOM 843 O O . ILE A 1 106 ? -14.185 -6.159 12.157 1.00 82.12 106 ILE A O 1
ATOM 847 N N . SER A 1 107 ? -15.806 -5.753 10.665 1.00 84.69 107 SER A N 1
ATOM 848 C CA . SER A 1 107 ? -16.770 -5.275 11.660 1.00 84.69 107 SER A CA 1
ATOM 849 C C . SER A 1 107 ? -17.113 -6.323 12.726 1.00 84.69 107 SER A C 1
ATOM 851 O O . SER A 1 107 ? -17.380 -5.972 13.875 1.00 84.69 107 SER A O 1
ATOM 853 N N . VAL A 1 108 ? -17.145 -7.613 12.377 1.00 84.56 108 VAL A N 1
ATOM 854 C CA . VAL A 1 108 ? -17.320 -8.693 13.364 1.00 84.56 108 VAL A CA 1
ATOM 855 C C . VAL A 1 108 ? -16.080 -8.800 14.249 1.00 84.56 108 VAL A C 1
ATOM 857 O O . VAL A 1 108 ? -16.194 -8.725 15.468 1.00 84.56 108 VAL A O 1
ATOM 860 N N . THR A 1 109 ? -14.899 -8.879 13.638 1.00 86.00 109 THR A N 1
ATOM 861 C CA . THR A 1 109 ? -13.629 -9.064 14.354 1.00 86.00 109 THR A CA 1
ATOM 862 C C . THR A 1 109 ? -13.332 -7.908 15.311 1.00 86.00 109 THR A C 1
ATOM 864 O O . THR A 1 109 ? -12.920 -8.133 16.446 1.00 86.00 109 THR A O 1
ATOM 867 N N . GLU A 1 110 ? -13.572 -6.665 14.890 1.00 83.19 110 GLU A N 1
ATOM 868 C CA . GLU A 1 110 ? -13.395 -5.478 15.732 1.00 83.19 110 GLU A CA 1
ATOM 869 C C . GLU A 1 110 ? -14.365 -5.467 16.915 1.00 83.19 110 GLU A C 1
ATOM 871 O O . GLU A 1 110 ? -13.963 -5.146 18.033 1.00 83.19 110 GLU A O 1
ATOM 876 N N . ARG A 1 111 ? -15.630 -5.857 16.697 1.00 84.50 111 ARG A N 1
ATOM 877 C CA . ARG A 1 111 ? -16.614 -5.976 17.783 1.00 84.50 111 ARG A CA 1
ATOM 878 C C . ARG A 1 111 ? -16.215 -7.051 18.784 1.00 84.50 111 ARG A C 1
ATOM 880 O O . ARG A 1 111 ? -16.278 -6.794 19.983 1.00 84.50 111 ARG A O 1
ATOM 887 N N . ASP A 1 112 ? -15.772 -8.209 18.310 1.00 87.88 112 ASP A N 1
ATOM 888 C CA . ASP A 1 112 ? -15.330 -9.305 19.173 1.00 87.88 112 ASP A CA 1
ATOM 889 C C . ASP A 1 112 ? -14.067 -8.921 19.952 1.00 87.88 112 ASP A C 1
ATOM 891 O O . ASP A 1 112 ? -13.967 -9.176 21.154 1.00 87.88 112 ASP A O 1
ATOM 895 N N . HIS A 1 113 ? -13.124 -8.233 19.303 1.00 86.56 113 HIS A N 1
ATOM 896 C CA . HIS A 1 113 ? -11.926 -7.725 19.961 1.00 86.56 113 HIS A CA 1
ATOM 897 C C . HIS A 1 113 ? -12.261 -6.669 21.020 1.00 86.56 113 HIS A C 1
ATOM 899 O O . HIS A 1 113 ? -11.739 -6.728 22.133 1.00 86.56 113 HIS A O 1
ATOM 905 N N . ALA A 1 114 ? -13.174 -5.742 20.722 1.00 83.81 114 ALA A N 1
ATOM 906 C CA . ALA A 1 114 ? -13.646 -4.753 21.685 1.00 83.81 114 ALA A CA 1
ATOM 907 C C . ALA A 1 114 ? -14.376 -5.410 22.868 1.00 83.81 114 ALA A C 1
ATOM 909 O O . ALA A 1 114 ? -14.133 -5.046 24.016 1.00 83.81 114 ALA A O 1
ATOM 910 N N . ALA A 1 115 ? -15.223 -6.413 22.614 1.00 87.12 115 ALA A N 1
ATOM 911 C CA . ALA A 1 115 ? -15.894 -7.175 23.664 1.00 87.12 115 ALA A CA 1
ATOM 912 C C . ALA A 1 115 ? -14.888 -7.914 24.561 1.00 87.12 115 ALA A C 1
ATOM 914 O O . ALA A 1 115 ? -15.012 -7.873 25.786 1.00 87.12 115 ALA A O 1
ATOM 915 N N . PHE A 1 116 ? -13.856 -8.524 23.970 1.00 89.94 116 PHE A N 1
ATOM 916 C CA . PHE A 1 116 ? -12.760 -9.142 24.713 1.00 89.94 116 PHE A CA 1
ATOM 917 C C . PHE A 1 116 ? -12.008 -8.124 25.578 1.00 89.94 116 PHE A C 1
ATOM 919 O O . PHE A 1 116 ? -11.796 -8.374 26.764 1.00 89.94 116 PHE A O 1
ATOM 926 N N . LEU A 1 117 ? -11.625 -6.974 25.014 1.00 87.81 117 LEU A N 1
ATOM 927 C CA . LEU A 1 117 ? -10.918 -5.926 25.754 1.00 87.81 117 LEU A CA 1
ATOM 928 C C . LEU A 1 117 ? -11.768 -5.362 26.897 1.00 87.81 117 LEU A C 1
ATOM 930 O O . LEU A 1 117 ? -11.238 -5.160 27.985 1.00 87.81 117 LEU A O 1
ATOM 934 N N . ASN A 1 118 ? -13.072 -5.173 26.690 1.00 81.88 118 ASN A N 1
ATOM 935 C CA . ASN A 1 118 ? -13.989 -4.724 27.738 1.00 81.88 118 ASN A CA 1
ATOM 936 C C . ASN A 1 118 ? -14.095 -5.751 28.868 1.00 81.88 118 ASN A C 1
ATOM 938 O O . ASN A 1 118 ? -13.884 -5.402 30.026 1.00 81.88 118 ASN A O 1
ATOM 942 N N . ALA A 1 119 ? -14.315 -7.028 28.546 1.00 81.44 119 ALA A N 1
ATOM 943 C CA . ALA A 1 119 ? -14.360 -8.091 29.549 1.00 81.44 119 ALA A CA 1
ATOM 944 C C . ALA A 1 119 ? -13.022 -8.236 30.301 1.00 81.44 119 ALA A C 1
ATOM 946 O O . ALA A 1 119 ? -12.991 -8.491 31.507 1.00 81.44 119 ALA A O 1
ATOM 947 N N . HIS A 1 120 ? -11.898 -8.046 29.603 1.00 80.56 120 HIS A N 1
ATOM 948 C CA . HIS A 1 120 ? -10.577 -8.037 30.221 1.00 80.56 120 HIS A CA 1
ATOM 949 C C . HIS A 1 120 ? -10.379 -6.815 31.131 1.00 80.56 120 HIS A C 1
ATOM 951 O O . HIS A 1 120 ? -9.835 -6.958 32.225 1.00 80.56 120 HIS A O 1
ATOM 957 N N . SER A 1 121 ? -10.858 -5.637 30.722 1.00 78.12 121 SER A N 1
ATOM 958 C CA . SER A 1 121 ? -10.845 -4.411 31.528 1.00 78.12 121 SER A CA 1
ATOM 959 C C . SER A 1 121 ? -11.669 -4.579 32.804 1.00 78.12 121 SER A C 1
ATOM 961 O O . SER A 1 121 ? -11.153 -4.346 33.892 1.00 78.12 121 SER A O 1
ATOM 963 N N . GLU A 1 122 ? -12.896 -5.094 32.709 1.00 76.69 122 GLU A N 1
ATOM 964 C CA . GLU A 1 122 ? -13.757 -5.385 33.866 1.00 76.69 122 GLU A CA 1
ATOM 965 C C . GLU A 1 122 ? -13.109 -6.400 34.825 1.00 76.69 122 GLU A C 1
ATOM 967 O O . GLU A 1 122 ? -13.163 -6.267 36.052 1.00 76.69 122 GLU A O 1
ATOM 97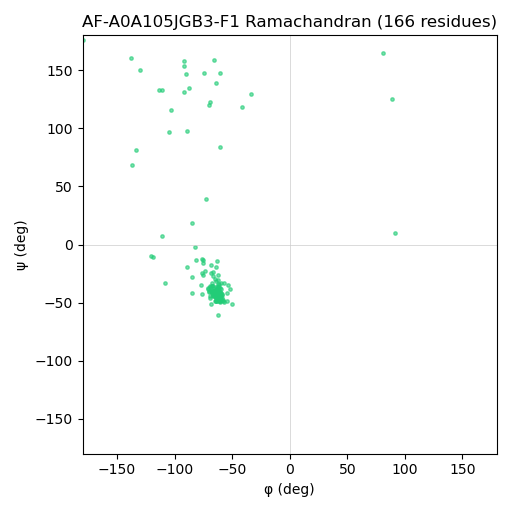2 N N . PHE A 1 123 ? -12.423 -7.410 34.283 1.00 73.19 123 PHE A N 1
ATOM 973 C CA . PHE A 1 123 ? -11.639 -8.346 35.085 1.00 73.19 123 PHE A CA 1
ATOM 974 C C . PHE A 1 123 ? -10.472 -7.659 35.816 1.00 73.19 123 PHE A C 1
ATOM 976 O O . PHE A 1 123 ? -10.231 -7.944 36.992 1.00 73.19 123 PHE A O 1
ATOM 983 N N . LEU A 1 124 ? -9.758 -6.743 35.159 1.00 68.31 124 LEU A N 1
ATOM 984 C CA . LEU A 1 124 ? -8.694 -5.961 35.794 1.00 68.31 124 LEU A CA 1
ATOM 985 C C . LEU A 1 124 ? -9.250 -5.018 36.870 1.00 68.31 124 LEU A C 1
ATOM 987 O O . LEU A 1 124 ? -8.672 -4.941 37.952 1.00 68.31 124 LEU A O 1
ATOM 991 N N . GLU A 1 125 ? -10.388 -4.370 36.626 1.00 65.94 125 GLU A N 1
ATOM 992 C CA . GLU A 1 125 ? -11.075 -3.511 37.598 1.00 65.94 125 GLU A CA 1
ATOM 993 C C . GLU A 1 125 ? -11.568 -4.302 38.818 1.00 65.94 125 GLU A C 1
ATOM 995 O O . GLU A 1 125 ? -11.371 -3.875 39.957 1.00 65.94 125 GLU A O 1
ATOM 1000 N N . SER A 1 126 ? -12.125 -5.501 38.616 1.00 66.00 126 SER A N 1
ATOM 1001 C CA . SER A 1 126 ? -12.576 -6.367 39.716 1.00 66.00 126 SER A CA 1
ATOM 1002 C C . SER A 1 126 ? -11.421 -6.914 40.567 1.00 66.00 126 SER A C 1
ATOM 1004 O O . SER A 1 126 ? -11.558 -7.034 41.787 1.00 66.00 126 SER A O 1
ATOM 1006 N N . LYS A 1 127 ? -10.248 -7.177 39.969 1.00 63.38 127 LYS A N 1
ATOM 1007 C CA . LYS A 1 127 ? -9.005 -7.482 40.707 1.00 63.38 127 LYS A CA 1
ATOM 1008 C C . LYS A 1 127 ? -8.357 -6.245 41.331 1.00 63.38 127 LYS A C 1
ATOM 1010 O O . LYS A 1 127 ? -7.644 -6.364 42.327 1.00 63.38 127 LYS A O 1
ATOM 1015 N N . GLY A 1 128 ? -8.629 -5.073 40.769 1.00 55.47 128 GLY A N 1
ATOM 1016 C CA . GLY A 1 128 ? -8.226 -3.756 41.243 1.00 55.47 128 GLY A CA 1
ATOM 1017 C C . GLY A 1 128 ? -9.167 -3.152 42.284 1.00 55.47 128 GLY A C 1
ATOM 1018 O O . GLY A 1 128 ? -9.086 -1.953 42.524 1.00 55.47 128 GLY A O 1
ATOM 1019 N N . ASN A 1 129 ? -10.026 -3.939 42.947 1.00 49.66 129 ASN A N 1
ATOM 1020 C CA . ASN A 1 129 ? -10.968 -3.453 43.962 1.00 49.66 129 ASN A CA 1
ATOM 1021 C C . ASN A 1 129 ? -10.302 -3.069 45.304 1.00 49.66 129 ASN A C 1
ATOM 1023 O O . ASN A 1 129 ? -10.839 -3.288 46.388 1.00 49.66 129 ASN A O 1
ATOM 1027 N N . LYS A 1 130 ? -9.122 -2.453 45.246 1.00 53.91 130 LYS A N 1
ATOM 1028 C CA . LYS A 1 130 ? -8.847 -1.323 46.120 1.00 53.91 130 LYS A CA 1
ATOM 1029 C C . LYS A 1 130 ? -9.334 -0.123 45.331 1.00 53.91 130 LYS A C 1
ATOM 1031 O O . LYS A 1 130 ? -8.603 0.365 44.472 1.00 53.91 130 LYS A O 1
ATOM 1036 N N . LYS A 1 131 ? -10.559 0.346 45.609 1.00 52.81 131 LYS A N 1
ATOM 1037 C CA . LYS A 1 131 ? -10.940 1.733 45.299 1.00 52.81 131 LYS A CA 1
ATOM 1038 C C . LYS A 1 131 ? -9.684 2.582 45.486 1.00 52.81 131 LYS A C 1
ATOM 1040 O O . LYS A 1 131 ? -9.030 2.442 46.522 1.00 52.81 131 LYS A O 1
ATOM 1045 N N . TYR A 1 132 ? -9.316 3.413 44.513 1.00 52.50 132 TYR A N 1
ATOM 1046 C CA . TYR A 1 132 ? -8.400 4.519 44.785 1.00 52.50 132 TYR A CA 1
ATOM 1047 C C . TYR A 1 132 ? -9.108 5.384 45.839 1.00 52.50 132 TYR A C 1
ATOM 1049 O O . TYR A 1 132 ? -9.875 6.287 45.53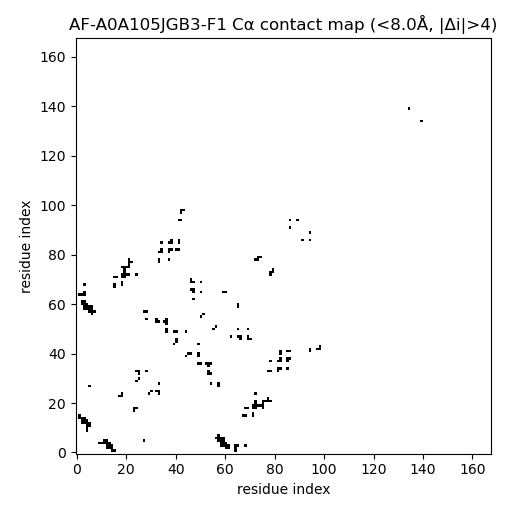6 1.00 52.50 132 TYR A O 1
ATOM 1057 N N . GLU A 1 133 ? -8.961 4.989 47.102 1.00 52.81 133 GLU A N 1
ATOM 1058 C CA . GLU A 1 133 ? -9.787 5.431 48.226 1.00 52.81 133 GLU A CA 1
ATOM 1059 C C . GLU A 1 133 ? -9.416 6.856 48.632 1.00 52.81 133 GLU A C 1
ATOM 1061 O O . GLU A 1 133 ? -10.158 7.534 49.335 1.00 52.81 133 GLU A O 1
ATOM 1066 N N . LYS A 1 134 ? -8.276 7.344 48.136 1.00 57.38 134 LYS A N 1
ATOM 1067 C CA . LYS A 1 134 ? -7.821 8.711 48.323 1.00 57.38 134 LYS A CA 1
ATOM 1068 C C . LYS A 1 134 ? -8.015 9.502 47.042 1.00 57.38 134 LYS A C 1
ATOM 1070 O O . LYS A 1 134 ? -7.165 9.501 46.154 1.00 57.38 134 LYS A O 1
ATOM 1075 N N . ARG A 1 135 ? -9.137 10.217 47.008 1.00 59.91 135 ARG A N 1
ATOM 1076 C CA . ARG A 1 135 ? -9.309 11.450 46.237 1.00 59.91 135 ARG A CA 1
ATOM 1077 C C . ARG A 1 135 ? -8.030 12.288 46.392 1.00 59.91 135 ARG A C 1
ATOM 1079 O O . ARG A 1 135 ? -7.628 12.567 47.520 1.00 59.91 135 ARG A O 1
ATOM 1086 N N . CYS A 1 136 ? -7.325 12.563 45.294 1.00 73.12 136 CYS A N 1
ATOM 1087 C CA . CYS A 1 136 ? -6.061 13.294 45.353 1.00 73.12 136 CYS A CA 1
ATOM 1088 C C . CYS A 1 136 ? -6.311 14.800 45.233 1.00 73.12 136 CYS A C 1
ATOM 1090 O O . CYS A 1 136 ? -7.216 15.232 44.520 1.00 73.12 136 CYS A O 1
ATOM 1092 N N . GLU A 1 137 ? -5.482 15.600 45.900 1.00 77.31 137 GLU A N 1
ATOM 1093 C CA . GLU A 1 137 ? -5.627 17.062 45.929 1.00 77.31 137 GLU A CA 1
ATOM 1094 C C . GLU A 1 137 ? -5.611 17.682 44.524 1.00 77.31 137 GLU A C 1
ATOM 1096 O O . GLU A 1 137 ? -6.338 18.635 44.263 1.00 77.31 137 GLU A O 1
ATOM 1101 N N . ALA A 1 138 ? -4.854 17.097 43.590 1.00 79.38 138 ALA A N 1
ATOM 1102 C CA . ALA A 1 138 ? -4.829 17.533 42.196 1.00 79.38 138 ALA A CA 1
ATOM 1103 C C . ALA A 1 138 ? -6.190 17.351 41.501 1.00 79.38 138 ALA A C 1
ATOM 1105 O O . ALA A 1 138 ? -6.624 18.221 40.750 1.00 79.38 138 ALA A O 1
ATOM 1106 N N . PHE A 1 139 ? -6.897 16.250 41.775 1.00 79.56 139 PHE A N 1
ATOM 1107 C CA . PHE A 1 139 ? -8.244 16.037 41.246 1.00 79.56 139 PHE A CA 1
ATOM 1108 C C . PHE A 1 139 ? -9.226 17.067 41.821 1.00 79.56 139 PHE A C 1
ATOM 1110 O O . PHE A 1 139 ? -10.051 17.610 41.089 1.00 79.56 139 PHE A O 1
ATOM 1117 N N . ASP A 1 140 ? -9.094 17.411 43.102 1.00 83.38 140 ASP A N 1
ATOM 1118 C CA . ASP A 1 140 ? -9.946 18.414 43.751 1.00 83.38 140 ASP A CA 1
ATOM 1119 C C . ASP A 1 140 ? -9.703 19.835 43.266 1.00 83.38 140 ASP A C 1
ATOM 1121 O O . ASP A 1 140 ? -10.657 20.598 43.095 1.00 83.38 140 ASP A O 1
ATOM 1125 N N . GLN A 1 141 ? -8.450 20.176 42.980 1.00 85.00 141 GLN A N 1
ATOM 1126 C CA . GLN A 1 141 ? -8.100 21.441 42.343 1.00 85.00 141 GLN A CA 1
ATOM 1127 C C . GLN A 1 141 ? -8.730 21.543 40.954 1.00 85.00 141 GLN A C 1
ATOM 1129 O O . GLN A 1 141 ? -9.410 22.529 40.676 1.00 85.00 141 GLN A O 1
ATOM 1134 N N . ILE A 1 142 ? -8.618 20.491 40.134 1.00 86.56 142 ILE A N 1
ATOM 1135 C CA . ILE A 1 142 ? -9.232 20.456 38.800 1.00 86.56 142 ILE A CA 1
ATOM 1136 C C . ILE A 1 142 ? -10.755 20.624 38.897 1.00 86.56 142 ILE A C 1
ATOM 1138 O O . ILE A 1 142 ? -11.328 21.443 38.180 1.00 86.56 142 ILE A O 1
ATOM 1142 N N . ILE A 1 143 ? -11.430 19.898 39.794 1.00 88.69 143 ILE A N 1
ATOM 1143 C CA . ILE A 1 143 ? -12.886 20.029 39.968 1.00 88.69 143 ILE A CA 1
ATOM 1144 C C . ILE A 1 143 ? -13.263 21.440 40.439 1.00 88.69 143 ILE A C 1
ATOM 1146 O O . ILE A 1 143 ? -14.211 22.023 39.915 1.00 88.69 143 ILE A O 1
ATOM 1150 N N . SER A 1 144 ? -12.516 22.021 41.377 1.00 87.62 144 SER A N 1
ATOM 1151 C CA . SER A 1 144 ? -12.761 23.377 41.882 1.00 87.62 144 SER A CA 1
ATOM 1152 C C . SER A 1 144 ? -12.603 24.437 40.788 1.00 87.62 144 SER A C 1
ATOM 1154 O O . SER A 1 144 ? -13.467 25.299 40.625 1.00 87.62 144 SER A O 1
ATOM 1156 N N . GLU A 1 145 ? -11.539 24.352 39.989 1.00 90.50 145 GLU A N 1
ATOM 1157 C CA . GLU A 1 145 ? -11.289 25.267 38.873 1.00 90.50 145 GLU A CA 1
ATOM 1158 C C . GLU A 1 145 ? -12.372 25.158 37.799 1.00 90.50 145 GLU A C 1
ATOM 1160 O O . GLU A 1 145 ? -12.924 26.175 37.376 1.00 90.50 145 GLU A O 1
ATOM 1165 N N . ARG A 1 146 ? -12.749 23.934 37.410 1.00 87.25 146 ARG A N 1
ATOM 1166 C CA . ARG A 1 146 ? -13.789 23.708 36.395 1.00 87.25 146 ARG A CA 1
ATOM 1167 C C . ARG A 1 146 ? -15.173 24.147 36.857 1.00 87.25 146 ARG A C 1
ATOM 1169 O O . ARG A 1 146 ? -15.926 24.686 36.050 1.00 87.25 146 ARG A O 1
ATOM 1176 N N . THR A 1 147 ? -15.492 23.974 38.139 1.00 88.94 147 THR A N 1
ATOM 1177 C CA . THR A 1 147 ? -16.752 24.473 38.713 1.00 88.94 147 THR A CA 1
ATOM 1178 C C . THR A 1 147 ? -16.799 26.003 38.662 1.00 88.94 147 THR A C 1
ATOM 1180 O O . THR A 1 147 ? -17.765 26.562 38.154 1.00 88.94 147 THR A O 1
ATOM 1183 N N . LYS A 1 148 ? -15.711 26.688 39.047 1.00 89.88 148 LYS A N 1
ATOM 1184 C CA . LYS A 1 148 ? -15.615 28.158 38.966 1.00 89.88 148 LYS A CA 1
ATOM 1185 C C . LYS A 1 148 ? -15.674 28.687 37.532 1.00 89.88 148 LYS A C 1
ATOM 1187 O O . LYS A 1 148 ? -16.250 29.742 37.279 1.00 89.88 148 LYS A O 1
ATOM 1192 N N . GLU A 1 149 ? -15.061 27.988 36.577 1.00 86.88 149 GLU A N 1
ATOM 1193 C CA . GLU A 1 149 ? -15.163 28.332 35.154 1.00 86.88 149 GLU A CA 1
ATOM 1194 C C . GLU A 1 149 ? -16.596 28.174 34.631 1.00 86.88 149 GLU A C 1
ATOM 1196 O O . GLU A 1 149 ? -17.056 29.009 33.851 1.00 86.88 149 GLU A O 1
ATOM 1201 N N . ALA A 1 150 ? -17.303 27.122 35.053 1.00 84.88 150 ALA A N 1
ATOM 1202 C CA . ALA A 1 150 ? -18.691 26.886 34.674 1.00 84.88 150 ALA A CA 1
ATOM 1203 C C . ALA A 1 150 ? -19.630 27.953 35.258 1.00 84.88 150 ALA A C 1
ATOM 1205 O O . ALA A 1 150 ? -20.465 28.483 34.527 1.00 84.88 150 ALA A O 1
ATOM 1206 N N . GLU A 1 151 ? -19.441 28.326 36.526 1.00 87.69 151 GLU A N 1
ATOM 1207 C CA . GLU A 1 151 ? -20.186 29.404 37.189 1.00 87.69 151 GLU A CA 1
ATOM 1208 C C . GLU A 1 151 ? -19.979 30.747 36.477 1.00 87.69 151 GLU A C 1
ATOM 1210 O O . GLU A 1 151 ? -20.949 31.383 36.070 1.00 87.69 151 GLU A O 1
ATOM 1215 N N . LYS A 1 152 ? -18.727 31.129 36.185 1.00 85.56 152 LYS A N 1
ATOM 1216 C CA . LYS A 1 152 ? -18.431 32.361 35.430 1.00 85.56 152 LYS A CA 1
ATOM 1217 C C . LYS A 1 152 ? -19.038 32.365 34.027 1.00 85.56 152 LYS A C 1
ATOM 1219 O O . LYS A 1 152 ? -19.488 33.405 33.549 1.00 85.56 152 LYS A O 1
ATOM 1224 N N . ARG A 1 153 ? -19.051 31.218 33.336 1.00 82.75 153 ARG A N 1
ATOM 1225 C CA . ARG A 1 153 ? -19.717 31.100 32.026 1.00 82.75 153 ARG A CA 1
ATOM 1226 C C . ARG A 1 153 ? -21.230 31.262 32.150 1.00 82.75 153 ARG A C 1
ATOM 1228 O O . ARG A 1 153 ? -21.818 31.925 31.300 1.00 82.75 153 ARG A O 1
ATOM 1235 N N . ALA A 1 154 ? -21.840 30.694 33.188 1.00 81.69 154 ALA A N 1
ATOM 1236 C CA . ALA A 1 154 ? -23.268 30.835 33.447 1.00 81.69 154 ALA A CA 1
ATOM 1237 C C . ALA A 1 154 ? -23.645 32.290 33.782 1.00 81.69 154 ALA A C 1
ATOM 1239 O O . ALA A 1 154 ? -24.633 32.797 33.256 1.00 81.69 154 ALA A O 1
ATOM 1240 N N . GLU A 1 155 ? -22.828 32.994 34.568 1.00 80.31 155 GLU A N 1
ATOM 1241 C CA . GLU A 1 155 ? -23.016 34.418 34.887 1.00 80.31 155 GLU A CA 1
ATOM 1242 C C . GLU A 1 155 ? -22.901 35.312 33.645 1.00 80.31 155 GLU A C 1
ATOM 1244 O O . GLU A 1 155 ? -23.759 36.162 33.407 1.00 80.31 155 GLU A O 1
ATOM 1249 N N . LEU A 1 156 ? -21.891 35.086 32.799 1.00 78.25 156 LEU A N 1
ATOM 1250 C CA . LEU A 1 156 ? -21.733 35.816 31.537 1.00 78.25 156 LEU A CA 1
ATOM 1251 C C . LEU A 1 156 ? -22.897 35.558 30.569 1.00 78.25 156 LEU A C 1
ATOM 1253 O O . LEU A 1 156 ? -23.349 36.480 29.8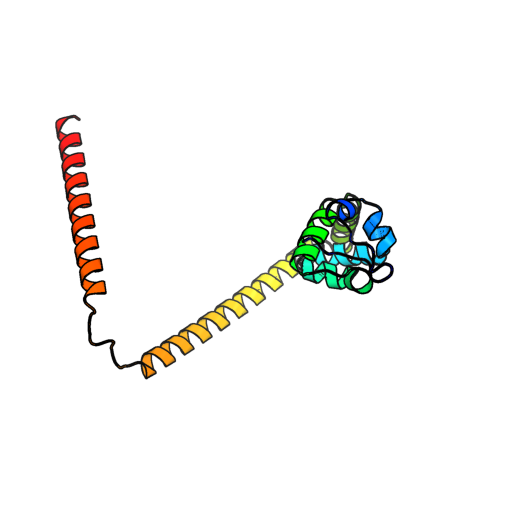89 1.00 78.25 156 LEU A O 1
ATOM 1257 N N . GLN A 1 157 ? -23.413 34.327 30.521 1.00 74.75 157 GLN A N 1
ATOM 1258 C CA . GLN A 1 157 ? -24.606 33.993 29.738 1.00 74.75 157 GLN A CA 1
ATOM 1259 C C . GLN A 1 157 ? -25.870 34.648 30.304 1.00 74.75 157 GLN A C 1
ATOM 1261 O O . GLN A 1 157 ? -26.688 35.147 29.532 1.00 74.75 157 GLN A O 1
ATOM 1266 N N . HIS A 1 158 ? -26.022 34.701 31.629 1.00 73.81 158 HIS A N 1
ATOM 1267 C CA . HIS A 1 158 ? -27.139 35.386 32.276 1.00 73.81 158 HIS A CA 1
ATOM 1268 C C . HIS A 1 158 ? -27.111 36.889 31.977 1.00 73.81 158 HIS A C 1
ATOM 1270 O O . HIS A 1 158 ? -28.101 37.436 31.500 1.00 73.81 158 HIS A O 1
ATOM 1276 N N . MET A 1 159 ? -25.955 37.537 32.151 1.00 68.00 159 MET A N 1
ATOM 1277 C CA . MET A 1 159 ? -25.774 38.954 31.835 1.00 68.00 159 MET A CA 1
ATOM 1278 C C . MET A 1 159 ? -25.984 39.261 30.350 1.00 68.00 159 MET A C 1
ATOM 1280 O O . MET A 1 159 ? -26.596 40.271 30.012 1.00 68.00 159 MET A O 1
ATOM 1284 N N . SER A 1 160 ? -25.519 38.396 29.447 1.00 70.31 160 SER A N 1
ATOM 1285 C CA . SER A 1 160 ? -25.741 38.555 28.005 1.00 70.31 160 SER A CA 1
ATOM 1286 C C . SER A 1 160 ? -27.227 38.449 27.637 1.00 70.31 160 SER A C 1
ATOM 1288 O O . SER A 1 160 ? -27.728 39.278 26.876 1.00 70.31 160 SER A O 1
ATOM 1290 N N . ASN A 1 161 ? -27.951 37.493 28.225 1.00 69.06 161 ASN A N 1
ATOM 1291 C CA . ASN A 1 161 ? -29.392 37.329 28.020 1.00 69.06 161 ASN A CA 1
ATOM 1292 C C . ASN A 1 161 ? -30.209 38.486 28.620 1.00 69.06 161 ASN A C 1
ATOM 1294 O O . ASN A 1 161 ? -31.215 38.899 28.046 1.00 69.06 161 ASN A O 1
ATOM 1298 N N . GLU A 1 162 ? -29.777 39.031 29.754 1.00 64.44 162 GLU A N 1
ATOM 1299 C CA . GLU A 1 162 ? -30.405 40.183 30.405 1.00 64.44 162 GLU A CA 1
ATOM 1300 C C . GLU A 1 162 ? -30.158 41.477 29.616 1.00 64.44 162 GLU A C 1
ATOM 1302 O O . GLU A 1 162 ? -31.080 42.262 29.403 1.00 64.44 162 GLU A O 1
ATOM 1307 N N . THR A 1 163 ? -28.957 41.638 29.053 1.00 60.19 163 THR A N 1
ATOM 1308 C CA . THR A 1 163 ? -28.627 42.748 28.145 1.00 60.19 163 THR A CA 1
ATOM 1309 C C . THR A 1 163 ? -29.461 42.675 26.859 1.00 60.19 163 THR A C 1
ATOM 1311 O O . THR A 1 163 ? -30.008 43.686 26.427 1.00 60.19 163 THR A O 1
ATOM 1314 N N . MET A 1 164 ? -29.655 41.487 26.273 1.00 57.81 164 MET A N 1
ATOM 1315 C CA . MET A 1 164 ? -30.534 41.323 25.103 1.00 57.81 164 MET A CA 1
ATOM 1316 C C . MET A 1 164 ? -32.021 41.579 25.400 1.00 57.81 164 MET A C 1
ATOM 1318 O O . MET A 1 164 ? -32.738 41.994 24.498 1.00 57.81 164 MET A O 1
ATOM 1322 N N . ARG A 1 165 ? -32.494 41.381 26.639 1.00 56.81 165 ARG A N 1
ATOM 1323 C CA . ARG A 1 165 ? -33.870 41.735 27.048 1.00 56.81 165 ARG A CA 1
ATOM 1324 C C . ARG A 1 165 ? -34.092 43.233 27.254 1.00 56.81 165 ARG A C 1
ATOM 1326 O O . ARG A 1 165 ? -35.230 43.674 27.181 1.00 56.81 165 ARG A O 1
ATOM 1333 N N . ILE A 1 166 ? -33.044 43.988 27.577 1.00 56.19 166 ILE A N 1
ATOM 1334 C CA . ILE A 1 166 ? -33.134 45.436 27.828 1.00 56.19 166 ILE A CA 1
ATOM 1335 C C . ILE A 1 166 ? -33.045 46.238 26.518 1.00 56.19 166 ILE A C 1
ATOM 1337 O O . ILE A 1 166 ? -33.602 47.330 26.434 1.00 56.19 166 ILE A O 1
ATOM 1341 N N . PHE A 1 167 ? -32.364 45.704 25.498 1.00 52.66 167 PHE A N 1
ATOM 1342 C CA . PHE A 1 167 ? -32.104 46.391 24.224 1.00 52.66 167 PHE A CA 1
ATOM 1343 C C . PHE A 1 167 ? -32.847 45.809 23.002 1.00 52.66 167 PHE A C 1
ATOM 1345 O O . PHE A 1 167 ? -32.567 46.238 21.881 1.00 52.66 167 PHE A O 1
ATOM 1352 N N . GLY A 1 168 ? -33.763 44.855 23.194 1.00 48.31 168 GLY A N 1
ATOM 1353 C CA . GLY A 1 168 ? -34.660 44.317 22.159 1.00 48.31 168 GLY A CA 1
ATOM 1354 C C . GLY A 1 168 ? -36.110 44.670 22.442 1.00 48.31 168 GLY A C 1
ATOM 1355 O O . GLY A 1 168 ? -36.822 45.005 21.470 1.00 48.31 168 GLY A O 1
#

Solvent-accessible surface area (backbone atoms only — not comparable to full-atom values): 8987 Å² total; per-residue (Å²): 130,79,48,33,28,35,68,93,43,71,89,45,70,50,58,53,70,53,36,34,38,59,60,44,56,42,70,70,54,31,65,68,25,52,42,47,28,21,38,34,47,62,71,65,45,54,64,52,62,25,43,46,74,35,35,44,87,39,42,49,53,49,72,69,40,43,39,50,31,42,56,27,26,63,71,10,69,50,41,48,56,33,29,54,55,32,38,65,72,68,31,65,67,53,45,52,50,53,52,54,52,51,53,52,52,50,57,50,52,54,50,53,50,50,52,50,51,51,56,50,48,53,52,51,50,65,75,47,69,65,67,82,80,68,82,48,70,68,59,53,50,51,52,52,53,53,51,53,51,50,52,54,52,52,51,53,50,50,52,51,55,52,50,51,65,75,77,108

Organism: NCBI:txid101571

Secondary structure (DSSP, 8-state):
---EEETTEEEEEEPHHHHTSTTHHHHHHHHHHHHHHHHHHHTT--HHHHHHHHHTTTEEE-HHHHHHHHHHHHTSHHHHHHHHHHHHHH-HHHHHHHHHHHHHHHHHHHHHHHHHHHHHHHHHHHHT-S---S--HHHHHHHHHHHHHHHHHHHHHHHHHHHHHH--

Nearest PDB structures (foldseek):
  8odt-assembly1_E  TM=2.427E-01  e=7.854E+00  Escherichia coli K-12

Foldseek 3Di:
DQAKDWPVCNVDGDDLLLLLDLCNCCVQQNPQLLLQLLLCVLLPHDQLVSQCVSRVVTMDGDSVNSNSSSVSNCNHPNNVVSNVVSCVVCDVVNSVVSVVVVVVVVVVVVVVVVVVVVVVVVVVVVVVPPDVPDDDVVNVVVVVVVVVVVVVVVVVVVVVVVVVVVVD

Mean predicted aligned error: 13.51 Å

pLDDT: mean 84.71, std 11.87, range [48.31, 97.38]

Radius of gyration: 28.6 Å; Cα contacts (8 Å, |Δi|>4): 131; chains: 1; bounding box: 60×56×66 Å

Sequence (168 aa):
MFTVYLKTYPALTFKPEDFAQPQFIRHACGVRAVHLYAELRARGEGKVGAFHAAFGNEIQGSTEDVLIAAEQFERSSTFQNAYEGAQDRIGRDELRKEWAARLGEISVTERDHAAFLNAHSEFLESKGNKKYEKRCEAFDQIISERTKEAEKRAELQHMSNETMRIFG